Protein AF-A0AAW6JHI4-F1 (afdb_monomer_lite)

Radius of gyration: 18.92 Å; chains: 1; bounding box: 49×35×47 Å

pLDDT: mean 84.93, std 16.34, range [44.62, 98.44]

Secondary structure (DSSP, 8-state):
--HHHHHHHHHHHHHHHHHHHHHHT----HHHHHHHHHHHHHHHHHTTTSTT-EEEE-TTT--EEEESSHHHHHHHHHHH-TTS--EEEESSSS------

Structure (mmCIF, N/CA/C/O backbone):
data_AF-A0AAW6JHI4-F1
#
_entry.id   AF-A0AAW6JHI4-F1
#
loop_
_atom_site.group_PDB
_atom_site.id
_atom_site.type_symbol
_atom_site.label_atom_id
_atom_site.label_alt_id
_atom_site.label_comp_id
_atom_site.label_asym_id
_atom_site.label_entity_id
_atom_site.label_seq_id
_atom_site.pdbx_PDB_ins_code
_atom_site.Cartn_x
_atom_site.Cartn_y
_atom_site.Cartn_z
_atom_site.occupancy
_atom_site.B_iso_or_equiv
_atom_site.auth_seq_id
_atom_site.auth_comp_id
_atom_site.auth_asym_id
_atom_site.auth_atom_id
_atom_site.pdbx_PDB_model_num
ATOM 1 N N . MET A 1 1 ? -33.597 -23.426 -38.032 1.00 52.19 1 MET A N 1
ATOM 2 C CA . MET A 1 1 ? -33.756 -22.535 -36.861 1.00 52.19 1 MET A CA 1
ATOM 3 C C . MET A 1 1 ? -32.380 -21.989 -36.472 1.00 52.19 1 MET A C 1
ATOM 5 O O . MET A 1 1 ? -31.569 -22.779 -36.009 1.00 52.19 1 MET A O 1
ATOM 9 N N . PRO A 1 2 ? -32.076 -20.701 -36.728 1.00 55.97 2 PRO A N 1
ATOM 10 C CA . PRO A 1 2 ? -30.720 -20.130 -36.615 1.00 55.97 2 PRO A CA 1
ATOM 11 C C . PRO A 1 2 ? -30.352 -19.538 -35.235 1.00 55.97 2 PRO A C 1
ATOM 13 O O . PRO A 1 2 ? -29.219 -19.111 -35.038 1.00 55.97 2 PRO A O 1
ATOM 16 N N . ALA A 1 3 ? -31.258 -19.557 -34.253 1.00 66.25 3 ALA A N 1
ATOM 17 C CA . ALA A 1 3 ? -31.091 -18.826 -32.989 1.00 66.25 3 ALA A CA 1
ATOM 18 C C . ALA A 1 3 ? -29.874 -19.253 -32.132 1.00 66.25 3 ALA A C 1
ATOM 20 O O . ALA A 1 3 ? -29.316 -18.442 -31.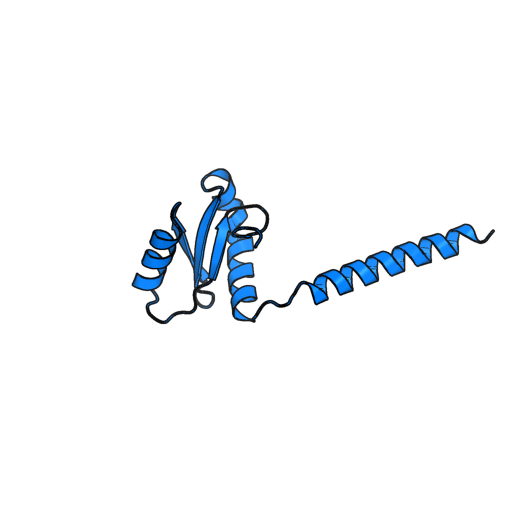399 1.00 66.25 3 ALA A O 1
ATOM 21 N N . LEU A 1 4 ? -29.425 -20.511 -32.221 1.00 58.94 4 LEU A N 1
ATOM 22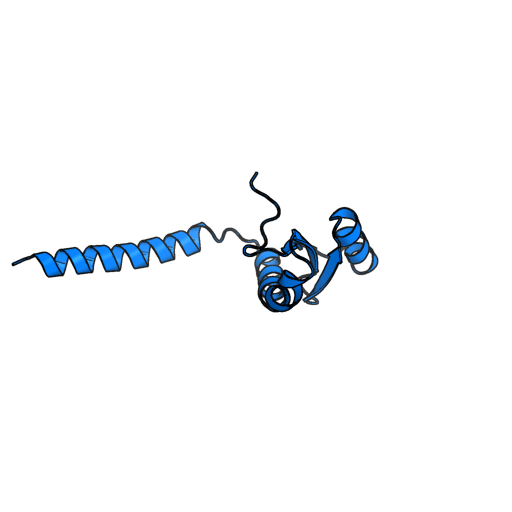 C CA . LEU A 1 4 ? -28.304 -21.009 -31.406 1.00 58.94 4 LEU A CA 1
ATOM 23 C C . LEU A 1 4 ? -26.932 -20.514 -31.891 1.00 58.94 4 LEU A C 1
ATOM 25 O O . LEU A 1 4 ? -26.034 -20.316 -31.072 1.00 58.94 4 LEU A O 1
ATOM 29 N N . GLN A 1 5 ? -26.761 -20.290 -33.199 1.00 61.06 5 GLN A N 1
ATOM 30 C CA . GLN A 1 5 ? -25.486 -19.822 -33.755 1.00 61.06 5 GLN A CA 1
ATOM 31 C C . GLN A 1 5 ? -25.248 -18.334 -33.470 1.00 61.06 5 GLN A C 1
ATOM 33 O O . GLN A 1 5 ? -24.117 -17.948 -33.179 1.00 61.06 5 GLN A O 1
ATOM 38 N N . GLU A 1 6 ? -26.305 -17.517 -33.450 1.00 66.44 6 GLU A N 1
ATOM 39 C CA . GLU A 1 6 ? -26.212 -16.111 -33.038 1.00 66.44 6 GLU A CA 1
ATOM 40 C C . GLU A 1 6 ? -25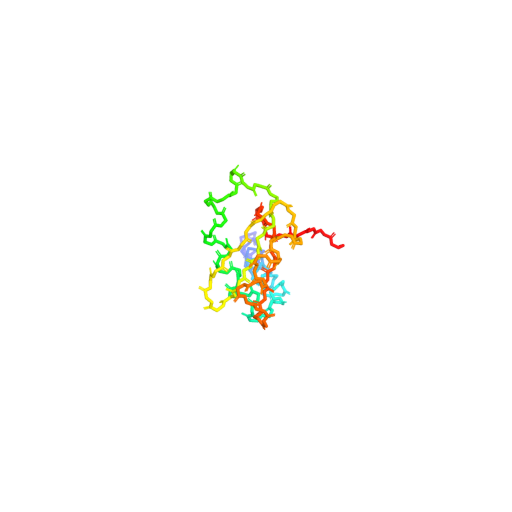.852 -15.972 -31.554 1.00 66.44 6 GLU A C 1
ATOM 42 O O . GLU A 1 6 ? -24.925 -15.236 -31.214 1.00 66.44 6 GLU A O 1
ATOM 47 N N . ILE A 1 7 ? -26.503 -16.732 -30.663 1.00 69.56 7 ILE A N 1
ATOM 48 C CA . ILE A 1 7 ? -26.244 -16.679 -29.211 1.00 69.56 7 ILE A CA 1
ATOM 49 C C . ILE A 1 7 ? -24.795 -17.073 -28.879 1.00 69.56 7 ILE A C 1
ATOM 51 O O . ILE A 1 7 ? -24.140 -16.415 -28.065 1.00 69.56 7 ILE A O 1
ATOM 55 N N . LEU A 1 8 ? -24.259 -18.111 -29.532 1.00 66.19 8 LEU A N 1
ATOM 56 C CA . LEU A 1 8 ? -22.856 -18.509 -29.369 1.00 66.19 8 LEU A CA 1
ATOM 57 C C . LEU A 1 8 ? -21.892 -17.422 -29.870 1.00 66.19 8 LEU A C 1
ATOM 59 O O . LEU A 1 8 ? -20.871 -17.171 -29.226 1.00 66.19 8 LEU A O 1
ATOM 63 N N . GLY A 1 9 ? -22.244 -16.734 -30.960 1.00 69.00 9 GLY A N 1
ATOM 64 C CA . GLY A 1 9 ? -21.498 -15.588 -31.482 1.00 69.00 9 GLY A CA 1
ATOM 65 C C . GLY A 1 9 ? -21.415 -14.426 -30.487 1.00 69.00 9 GLY A C 1
ATOM 66 O O . GLY A 1 9 ? -20.323 -13.914 -30.236 1.00 69.00 9 GLY A O 1
ATOM 67 N N . TYR A 1 10 ? -22.529 -14.060 -29.843 1.00 66.12 10 TYR A N 1
ATOM 68 C CA . TYR A 1 10 ? -22.545 -13.024 -28.800 1.00 66.12 10 TYR A CA 1
ATOM 69 C C . TYR A 1 10 ? -21.701 -13.404 -27.578 1.00 66.12 10 TYR A C 1
ATOM 71 O O . TYR A 1 10 ? -20.989 -12.561 -27.030 1.00 66.12 10 TYR A O 1
ATOM 79 N N . PHE A 1 11 ? -21.728 -14.673 -27.165 1.00 66.31 11 PHE A N 1
ATOM 80 C CA . PHE A 1 11 ? -20.969 -15.141 -26.005 1.00 66.31 11 PHE A CA 1
ATOM 81 C C . PHE A 1 11 ? -19.454 -15.180 -26.260 1.00 66.31 11 PHE A C 1
ATOM 83 O O . PHE A 1 11 ? -18.662 -14.799 -25.392 1.00 66.31 11 PHE A O 1
ATOM 90 N N . LEU A 1 12 ? -19.041 -15.600 -27.460 1.00 65.00 12 LEU A N 1
ATOM 91 C CA . LEU A 1 12 ? -17.642 -15.571 -27.892 1.00 65.00 12 LEU A CA 1
ATOM 92 C C . LEU A 1 12 ? -17.135 -14.130 -28.036 1.00 65.00 12 LEU A C 1
ATOM 94 O O . LEU A 1 12 ? -16.047 -13.816 -27.553 1.00 65.00 12 LEU A O 1
ATOM 98 N N . ASN A 1 13 ? -17.951 -13.239 -28.606 1.00 75.62 13 ASN A N 1
ATOM 99 C CA . ASN A 1 13 ? -17.635 -11.816 -28.717 1.00 75.62 13 ASN A CA 1
ATOM 100 C C . ASN A 1 13 ? -17.481 -11.166 -27.331 1.00 75.62 13 ASN A C 1
ATOM 102 O O . ASN A 1 13 ? -16.478 -10.512 -27.065 1.00 75.62 13 ASN A O 1
ATOM 106 N N . TRP A 1 14 ? -18.396 -11.436 -26.394 1.00 66.81 14 TRP A N 1
ATOM 107 C CA . TRP A 1 14 ? -18.308 -10.927 -25.023 1.00 66.81 14 TRP A CA 1
ATOM 108 C C . TRP A 1 14 ? -17.028 -11.365 -24.303 1.00 66.81 14 TRP A C 1
ATOM 110 O O . TRP A 1 14 ? -16.372 -10.549 -23.657 1.00 66.81 14 TRP A O 1
ATOM 120 N N . LYS A 1 15 ? -16.636 -12.641 -24.418 1.00 77.19 15 LYS A N 1
ATOM 121 C CA . LYS A 1 15 ? -15.386 -13.133 -23.816 1.00 77.19 15 LYS A CA 1
ATOM 122 C C . LYS A 1 15 ? -14.158 -12.448 -24.418 1.00 77.19 15 LYS A C 1
ATOM 124 O O . LYS A 1 15 ? -13.272 -12.049 -23.664 1.00 77.19 15 LYS A O 1
ATOM 129 N N . SER A 1 16 ? -14.133 -12.259 -25.737 1.00 72.12 16 SER A N 1
ATOM 130 C CA . SER A 1 16 ? -13.055 -11.549 -26.437 1.00 72.12 16 SER A CA 1
ATOM 131 C C . SER A 1 16 ? -13.007 -10.061 -26.085 1.00 72.12 16 SER A C 1
ATOM 133 O O . SER A 1 16 ? -11.936 -9.546 -25.783 1.00 72.12 16 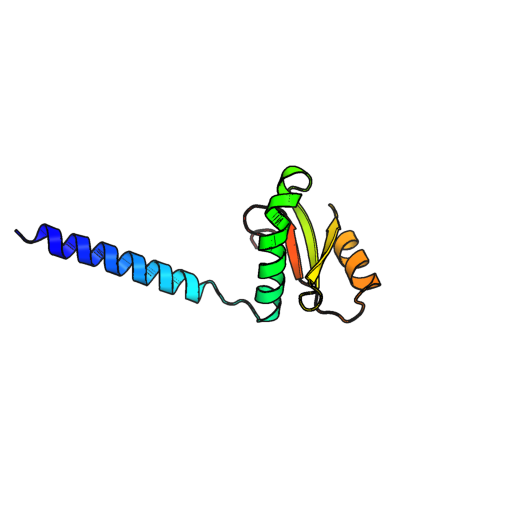SER A O 1
ATOM 135 N N . LEU A 1 17 ? -14.153 -9.379 -26.029 1.00 69.44 17 LEU A N 1
ATOM 136 C CA . LEU A 1 17 ? -14.258 -7.983 -25.598 1.00 69.44 17 LEU A CA 1
ATOM 137 C C . LEU A 1 17 ? -13.820 -7.814 -24.147 1.00 69.44 17 LEU A C 1
ATOM 139 O O . LEU A 1 17 ? -13.090 -6.881 -23.841 1.00 69.44 17 LEU A O 1
ATOM 143 N N . ARG A 1 18 ? -14.200 -8.730 -23.252 1.00 74.00 18 ARG A N 1
ATOM 144 C CA . ARG A 1 18 ? -13.785 -8.694 -21.845 1.00 74.00 18 ARG A CA 1
ATOM 145 C C . ARG A 1 18 ? -12.278 -8.904 -21.693 1.00 74.00 18 ARG A C 1
ATOM 147 O O . ARG A 1 18 ? -11.660 -8.243 -20.862 1.00 74.00 18 ARG A O 1
ATOM 154 N N . LEU A 1 19 ? -11.686 -9.776 -22.510 1.00 67.12 19 LEU A N 1
ATOM 155 C CA .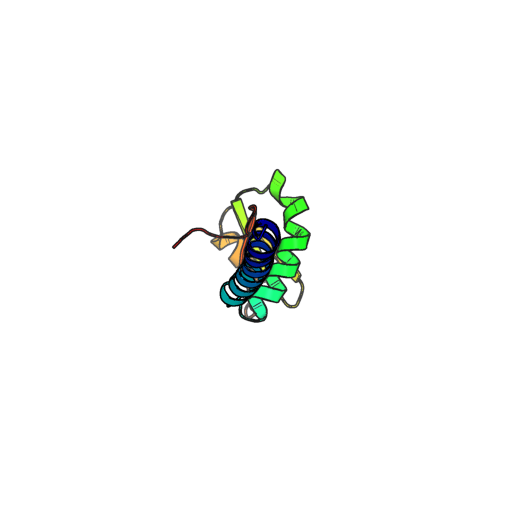 LEU A 1 19 ? -10.241 -9.990 -22.548 1.00 67.12 19 LEU A CA 1
ATOM 156 C C . LEU A 1 19 ? -9.509 -8.754 -23.093 1.00 67.12 19 LEU A C 1
ATOM 158 O O . LEU A 1 19 ? -8.585 -8.266 -22.449 1.00 67.12 19 LEU A O 1
ATOM 162 N N . ILE A 1 20 ? -9.959 -8.185 -24.212 1.00 61.28 20 ILE A N 1
ATOM 163 C CA . ILE A 1 20 ? -9.375 -6.968 -24.797 1.00 61.28 20 ILE A CA 1
ATOM 164 C C . ILE A 1 20 ? -9.530 -5.782 -23.842 1.00 61.28 20 ILE A C 1
ATOM 166 O O . ILE A 1 20 ? -8.562 -5.071 -23.609 1.00 61.28 20 ILE A O 1
ATOM 170 N N . LEU A 1 21 ? -10.689 -5.610 -23.202 1.00 58.62 21 LEU A N 1
ATOM 171 C CA . LEU A 1 21 ? -10.901 -4.570 -22.194 1.00 58.62 21 LEU A CA 1
ATOM 172 C C . LEU A 1 21 ? -9.976 -4.775 -20.982 1.00 58.62 21 LEU A C 1
ATOM 174 O O . LEU A 1 21 ? -9.414 -3.812 -20.474 1.00 58.62 21 LEU A O 1
ATOM 178 N N . SER A 1 22 ? -9.738 -6.023 -20.558 1.00 57.94 22 SER A N 1
ATOM 179 C CA . SER A 1 22 ? -8.782 -6.324 -19.481 1.00 57.94 22 SER A CA 1
ATOM 180 C C . SER A 1 22 ? -7.320 -6.041 -19.853 1.00 57.94 22 SER A C 1
ATOM 182 O O . SER A 1 22 ? -6.519 -5.734 -18.973 1.00 57.94 22 SER A O 1
ATOM 184 N N . ILE A 1 23 ? -6.980 -6.106 -21.145 1.00 55.88 23 ILE A N 1
ATOM 185 C CA . ILE A 1 23 ? -5.648 -5.792 -21.679 1.00 55.88 23 ILE A CA 1
ATOM 186 C C . ILE A 1 23 ? -5.489 -4.275 -21.872 1.00 55.88 23 ILE A C 1
ATOM 188 O O . ILE A 1 23 ? -4.488 -3.711 -21.448 1.00 55.88 23 ILE A O 1
ATOM 192 N N . VAL A 1 24 ? -6.488 -3.598 -22.446 1.00 52.22 24 VAL A N 1
ATOM 193 C CA . VAL A 1 24 ? -6.464 -2.152 -22.741 1.00 52.22 24 VAL A CA 1
ATOM 194 C C . VAL A 1 24 ? -6.543 -1.300 -21.465 1.00 52.22 24 VAL A C 1
ATOM 196 O O . VAL A 1 24 ? -5.990 -0.207 -21.424 1.00 52.22 24 VAL A O 1
ATOM 199 N N . VAL A 1 25 ? -7.144 -1.811 -20.384 1.00 54.59 25 VAL A N 1
ATOM 200 C CA . VAL A 1 25 ? -7.132 -1.158 -19.057 1.00 54.59 25 VAL A CA 1
ATOM 201 C C . VAL A 1 25 ? -5.798 -1.368 -18.308 1.00 54.59 25 VAL A C 1
ATOM 203 O O . VAL A 1 25 ? -5.482 -0.620 -17.384 1.00 54.59 25 VAL A O 1
ATOM 206 N N . LYS A 1 26 ? -4.957 -2.330 -18.719 1.00 52.00 26 LYS A N 1
ATOM 207 C CA . LYS A 1 26 ? -3.639 -2.615 -18.121 1.00 52.00 26 LYS A CA 1
ATOM 208 C C . LYS A 1 26 ? -2.521 -1.765 -18.746 1.00 52.00 26 LYS A C 1
ATOM 210 O O . LYS A 1 26 ? -1.570 -2.272 -19.326 1.00 52.00 26 LYS A O 1
ATOM 215 N N . SER A 1 27 ? -2.601 -0.447 -18.584 1.00 47.66 27 SER A N 1
ATOM 216 C CA . SER A 1 27 ? -1.456 0.459 -18.784 1.00 47.66 27 SER A CA 1
ATOM 217 C C . SER A 1 27 ? -0.726 0.689 -17.454 1.00 47.66 27 SER A C 1
ATOM 219 O O . SER A 1 27 ? -0.567 1.817 -16.984 1.00 47.66 27 SER A O 1
ATOM 221 N N . THR A 1 28 ? -0.319 -0.386 -16.789 1.00 55.78 28 THR A N 1
ATOM 222 C CA . THR A 1 28 ? 0.425 -0.333 -15.530 1.00 55.78 28 THR A CA 1
ATOM 223 C C . THR A 1 28 ? 1.907 -0.537 -15.815 1.00 55.78 28 THR A C 1
ATOM 225 O O . THR A 1 28 ? 2.328 -1.538 -16.391 1.00 55.78 28 THR A O 1
ATOM 228 N N . ASN A 1 29 ? 2.731 0.436 -15.424 1.00 76.00 29 ASN A N 1
ATOM 229 C CA . ASN A 1 29 ? 4.181 0.273 -15.460 1.00 76.00 29 ASN A CA 1
ATOM 230 C C . ASN A 1 29 ? 4.598 -0.933 -14.582 1.00 76.00 29 ASN A C 1
ATOM 232 O O . ASN A 1 29 ? 3.921 -1.272 -13.609 1.00 76.00 29 ASN A O 1
ATOM 236 N N . ALA A 1 30 ? 5.721 -1.590 -14.902 1.00 82.75 30 ALA A N 1
ATOM 237 C CA . ALA A 1 30 ? 6.158 -2.828 -14.232 1.00 82.75 30 ALA A CA 1
ATOM 238 C C . ALA A 1 30 ? 6.271 -2.712 -12.694 1.00 82.75 30 ALA A C 1
ATOM 240 O O . ALA A 1 30 ? 6.210 -3.709 -11.977 1.00 82.75 30 ALA A O 1
ATOM 241 N N . ARG A 1 31 ? 6.427 -1.488 -12.178 1.00 83.69 31 ARG A N 1
ATOM 242 C CA . ARG A 1 31 ? 6.491 -1.180 -10.743 1.00 83.69 31 ARG A CA 1
ATOM 243 C C . ARG A 1 31 ? 5.112 -1.262 -10.089 1.00 83.69 31 ARG A C 1
ATOM 245 O O . ARG A 1 31 ? 4.978 -1.894 -9.045 1.00 83.69 31 ARG A O 1
ATOM 252 N N . GLY A 1 32 ? 4.097 -0.681 -10.728 1.00 89.94 32 GLY A N 1
ATOM 253 C CA . GLY A 1 32 ? 2.710 -0.744 -10.279 1.00 89.94 32 GLY A CA 1
ATOM 254 C C . GLY A 1 32 ? 2.177 -2.174 -10.231 1.00 89.94 32 GLY A C 1
ATOM 255 O O . GLY A 1 32 ? 1.498 -2.523 -9.272 1.00 89.94 32 GLY A O 1
ATOM 256 N N . GLU A 1 33 ? 2.545 -3.026 -11.193 1.00 91.12 33 GLU A N 1
ATOM 257 C CA . GLU A 1 33 ? 2.158 -4.447 -11.176 1.00 91.12 33 GLU A CA 1
ATOM 258 C C . GLU A 1 33 ? 2.768 -5.200 -9.985 1.00 91.12 33 GLU A C 1
ATOM 260 O O . GLU A 1 33 ? 2.061 -5.926 -9.288 1.00 91.12 33 GLU A O 1
ATOM 265 N N . LYS A 1 34 ? 4.057 -4.990 -9.690 1.00 93.62 34 LYS A N 1
ATOM 266 C CA . LYS A 1 34 ? 4.700 -5.605 -8.516 1.00 93.62 34 LYS A CA 1
ATOM 267 C C . LYS A 1 34 ? 4.034 -5.166 -7.213 1.00 93.62 34 LYS A C 1
ATOM 269 O O . LYS A 1 34 ? 3.672 -6.006 -6.393 1.00 93.62 34 LYS A O 1
ATOM 274 N N . ALA A 1 35 ? 3.811 -3.863 -7.048 1.00 94.81 35 ALA A N 1
ATOM 275 C CA . ALA A 1 35 ? 3.129 -3.338 -5.869 1.00 94.81 35 ALA A CA 1
ATOM 276 C C . ALA A 1 35 ? 1.677 -3.846 -5.778 1.00 94.81 35 ALA A C 1
ATOM 278 O O . ALA A 1 35 ? 1.197 -4.165 -4.694 1.00 94.81 35 ALA A O 1
ATOM 279 N N . ARG A 1 36 ? 0.992 -4.009 -6.919 1.00 95.19 36 ARG A N 1
ATOM 280 C CA . ARG A 1 36 ? -0.368 -4.559 -6.987 1.00 95.19 36 ARG A CA 1
ATOM 281 C C . ARG A 1 36 ? -0.442 -5.996 -6.476 1.00 95.19 36 ARG A C 1
ATOM 283 O O . ARG A 1 36 ? -1.417 -6.338 -5.812 1.00 95.19 36 ARG A O 1
ATOM 290 N N . VAL A 1 37 ? 0.558 -6.830 -6.765 1.00 95.81 37 VAL A N 1
ATOM 291 C CA . VAL A 1 37 ? 0.625 -8.202 -6.232 1.00 95.81 37 VAL A CA 1
ATOM 292 C C . VAL A 1 37 ? 0.670 -8.182 -4.702 1.00 95.81 37 VAL A C 1
ATOM 294 O O . VAL A 1 37 ? -0.083 -8.914 -4.060 1.00 95.81 37 VAL A O 1
ATOM 297 N N . VAL A 1 38 ? 1.490 -7.303 -4.119 1.00 96.69 38 VAL A N 1
ATOM 298 C CA . VAL A 1 38 ? 1.587 -7.131 -2.660 1.00 96.69 38 VAL A CA 1
ATOM 299 C C . VAL A 1 38 ? 0.265 -6.623 -2.084 1.00 96.69 38 VAL A C 1
ATOM 301 O O . VAL A 1 38 ? -0.266 -7.232 -1.157 1.00 96.69 38 VAL A O 1
ATOM 304 N N . PHE A 1 39 ? -0.312 -5.578 -2.682 1.00 96.88 39 PHE A N 1
ATOM 305 C CA . PHE A 1 39 ? -1.601 -5.022 -2.271 1.00 96.88 39 PHE A CA 1
ATOM 306 C C . PHE A 1 39 ? -2.704 -6.086 -2.256 1.00 96.88 39 PHE A C 1
ATOM 308 O O . PHE A 1 39 ? -3.398 -6.242 -1.258 1.00 96.88 39 PHE A O 1
ATOM 315 N N . ASN A 1 40 ? -2.845 -6.862 -3.335 1.00 96.69 40 ASN A N 1
ATOM 316 C CA . ASN A 1 40 ? -3.885 -7.887 -3.442 1.00 96.69 40 ASN A CA 1
ATOM 317 C C . ASN A 1 40 ? -3.739 -8.993 -2.388 1.00 96.69 40 ASN A C 1
ATOM 319 O O . ASN A 1 40 ? -4.749 -9.546 -1.959 1.00 96.69 40 ASN A O 1
ATOM 323 N N . ARG A 1 41 ? -2.503 -9.309 -1.980 1.00 96.81 41 ARG A N 1
ATOM 324 C CA . ARG A 1 41 ? -2.226 -10.287 -0.924 1.00 96.81 41 ARG A CA 1
ATOM 325 C C . ARG A 1 41 ? -2.592 -9.752 0.461 1.00 96.81 41 ARG A C 1
ATOM 327 O O . ARG A 1 41 ? -3.197 -10.479 1.230 1.00 96.81 41 ARG A O 1
ATOM 334 N N . VAL A 1 42 ? -2.221 -8.508 0.767 1.00 96.50 42 VAL A N 1
ATOM 335 C CA . VAL A 1 42 ? -2.324 -7.932 2.124 1.00 96.50 42 VAL A CA 1
ATOM 336 C C . VAL A 1 42 ? -3.700 -7.309 2.394 1.00 96.50 42 VAL A C 1
ATOM 338 O O . VAL A 1 42 ? -4.208 -7.360 3.510 1.00 96.50 42 VAL A O 1
ATOM 341 N N . ARG A 1 43 ? -4.348 -6.741 1.371 1.00 96.62 43 ARG A N 1
ATOM 342 C CA . ARG A 1 43 ? -5.642 -6.050 1.490 1.00 96.62 43 ARG A CA 1
ATOM 343 C C . ARG A 1 43 ? -6.716 -6.855 2.244 1.00 96.62 43 ARG A C 1
ATOM 345 O O . ARG A 1 43 ? -7.369 -6.241 3.083 1.00 96.62 43 ARG A O 1
ATOM 352 N N . PRO A 1 44 ? -6.964 -8.152 1.966 1.00 97.00 44 PRO A N 1
ATOM 353 C CA . PRO A 1 44 ? -8.055 -8.886 2.613 1.00 97.00 44 PRO A CA 1
ATOM 354 C C . PRO A 1 44 ? -7.930 -8.954 4.139 1.00 97.00 44 PRO A C 1
ATOM 356 O O . PRO A 1 44 ? -8.947 -9.026 4.819 1.00 97.00 44 PRO A O 1
ATOM 359 N N . GLU A 1 45 ? -6.704 -8.903 4.661 1.00 97.19 45 GLU A N 1
ATOM 360 C CA . GLU A 1 45 ? -6.424 -8.955 6.098 1.00 97.19 45 GLU A CA 1
ATOM 361 C C . GLU A 1 45 ? -6.642 -7.595 6.770 1.00 97.19 45 GLU A C 1
ATOM 363 O O . GLU A 1 45 ? -7.072 -7.535 7.915 1.00 97.19 45 GLU A O 1
ATOM 368 N N . LEU A 1 46 ? -6.382 -6.496 6.054 1.00 96.75 46 LEU A N 1
ATOM 369 C CA . LEU A 1 46 ? -6.421 -5.148 6.626 1.00 96.75 46 LEU A CA 1
ATOM 370 C C . LEU A 1 46 ? -7.724 -4.393 6.359 1.00 96.75 46 LEU A C 1
ATOM 372 O O . LEU A 1 46 ? -8.010 -3.426 7.059 1.00 96.75 46 LEU A O 1
ATOM 376 N N . ILE A 1 47 ? -8.507 -4.795 5.353 1.00 96.81 47 ILE A N 1
ATOM 377 C CA . ILE A 1 47 ? -9.653 -4.007 4.875 1.00 96.81 47 ILE A CA 1
ATOM 378 C C . ILE A 1 47 ? -10.757 -3.819 5.917 1.00 96.81 47 ILE A C 1
ATOM 380 O O . ILE A 1 47 ? -11.425 -2.790 5.886 1.00 96.81 47 ILE A O 1
ATOM 384 N N . ASN A 1 48 ? -10.931 -4.766 6.840 1.00 97.25 48 ASN A N 1
ATOM 385 C CA . ASN A 1 48 ? -11.968 -4.669 7.867 1.00 97.25 48 ASN A CA 1
ATOM 386 C C . ASN A 1 48 ? -11.648 -3.591 8.915 1.00 97.25 48 ASN A C 1
ATOM 388 O O . ASN A 1 48 ? -12.550 -2.872 9.333 1.00 97.25 48 ASN A O 1
ATOM 392 N N . ASP A 1 49 ? -10.371 -3.438 9.278 1.00 97.81 49 ASP A N 1
ATOM 393 C CA . ASP A 1 49 ? -9.944 -2.550 10.370 1.00 97.81 49 ASP A CA 1
ATOM 394 C C . ASP A 1 49 ? -9.356 -1.217 9.871 1.00 97.81 49 ASP A C 1
ATOM 396 O O . ASP A 1 49 ? -9.317 -0.233 10.605 1.00 97.81 49 ASP A O 1
ATOM 400 N N . HIS A 1 50 ? -8.921 -1.164 8.608 1.00 97.31 50 HIS A N 1
ATOM 401 C CA . HIS A 1 50 ? -8.199 -0.028 8.020 1.00 97.31 50 HIS A CA 1
ATOM 402 C C . HIS A 1 50 ? -8.838 0.444 6.709 1.00 97.31 50 HIS A C 1
ATOM 404 O O . HIS A 1 50 ? -8.148 0.881 5.784 1.00 97.31 50 HIS A O 1
ATOM 410 N N . TYR A 1 51 ? -10.163 0.332 6.589 1.00 96.62 51 TYR A N 1
ATOM 411 C CA . TYR A 1 51 ? -10.868 0.767 5.386 1.00 96.62 51 TYR A CA 1
ATOM 412 C C . TYR A 1 51 ? -10.571 2.244 5.069 1.00 96.62 51 TYR A C 1
ATOM 414 O O . TYR A 1 51 ? -10.633 3.109 5.942 1.00 96.62 51 TYR A O 1
ATOM 422 N N . ASN A 1 52 ? -10.259 2.533 3.803 1.00 95.69 52 ASN A N 1
ATOM 423 C CA . ASN A 1 52 ? -9.841 3.836 3.270 1.00 95.69 52 ASN A CA 1
ATOM 424 C C . ASN A 1 52 ? -8.522 4.422 3.798 1.00 95.69 52 ASN A C 1
ATOM 426 O O . ASN A 1 52 ? -8.172 5.531 3.392 1.00 95.69 52 ASN A O 1
ATOM 430 N N . TRP A 1 53 ? -7.757 3.692 4.609 1.00 97.94 53 TRP A N 1
ATOM 431 C CA . TRP A 1 53 ? -6.392 4.100 4.938 1.00 97.94 53 TRP A CA 1
ATOM 432 C C . TRP A 1 53 ? -5.494 4.022 3.699 1.00 97.94 53 TRP A C 1
ATOM 434 O O . TRP A 1 53 ? -5.769 3.281 2.746 1.00 97.94 53 TRP A O 1
ATOM 444 N N . PHE A 1 54 ? -4.412 4.788 3.710 1.00 97.94 54 PHE A N 1
ATOM 445 C CA . PHE A 1 54 ? -3.393 4.765 2.672 1.00 97.94 54 PHE A CA 1
ATOM 446 C C . PHE A 1 54 ? -2.393 3.650 2.954 1.00 97.94 54 PHE A C 1
ATOM 448 O O . PHE A 1 54 ? -1.995 3.433 4.095 1.00 97.94 54 PHE A O 1
ATOM 455 N N . MET A 1 55 ? -1.996 2.939 1.903 1.00 98.12 55 MET A N 1
ATOM 456 C CA . MET A 1 55 ? -0.961 1.914 1.923 1.00 98.12 55 MET A CA 1
ATOM 457 C C . MET A 1 55 ? 0.107 2.274 0.897 1.00 98.12 55 MET A C 1
ATOM 459 O O . MET A 1 55 ? -0.155 2.257 -0.306 1.00 98.12 55 MET A O 1
ATOM 463 N N . VAL A 1 56 ? 1.315 2.550 1.372 1.00 97.88 56 VAL A N 1
ATOM 464 C CA . VAL A 1 56 ? 2.487 2.824 0.541 1.00 97.88 56 VAL A CA 1
ATOM 465 C C . VAL A 1 56 ? 3.351 1.575 0.486 1.00 97.88 56 VAL A C 1
ATOM 467 O O . VAL A 1 56 ? 3.749 1.056 1.525 1.00 97.88 56 VAL A O 1
ATOM 470 N N . ILE A 1 57 ? 3.630 1.083 -0.718 1.00 97.81 57 ILE A N 1
ATOM 471 C CA . ILE A 1 57 ? 4.342 -0.177 -0.957 1.00 97.81 57 ILE A CA 1
ATOM 472 C C . ILE A 1 57 ? 5.657 0.098 -1.682 1.00 97.81 57 ILE A C 1
ATOM 474 O O . ILE A 1 57 ? 5.662 0.762 -2.722 1.00 97.81 57 ILE A O 1
ATOM 478 N N . GLU A 1 58 ? 6.754 -0.482 -1.190 1.00 96.56 58 GLU A N 1
ATOM 479 C CA . GLU A 1 58 ? 8.002 -0.603 -1.948 1.00 96.56 58 GLU A CA 1
ATOM 480 C C . GLU A 1 58 ? 7.994 -1.954 -2.701 1.00 96.56 58 GLU A C 1
ATOM 482 O O . GLU A 1 58 ? 7.954 -3.025 -2.088 1.00 96.56 58 GLU A O 1
ATOM 487 N N . PRO A 1 59 ? 7.977 -1.953 -4.046 1.00 92.88 59 PRO A N 1
ATOM 488 C CA . PRO A 1 59 ? 7.652 -3.136 -4.835 1.00 92.88 59 PRO A CA 1
ATOM 489 C C . PRO A 1 59 ? 8.755 -4.201 -4.905 1.00 92.88 59 PRO A C 1
ATOM 491 O O . PRO A 1 59 ? 8.475 -5.297 -5.389 1.00 92.88 59 PRO A O 1
ATOM 494 N N . ASN A 1 60 ? 10.001 -3.909 -4.518 1.00 93.12 60 ASN A N 1
ATOM 495 C CA . ASN A 1 60 ? 11.098 -4.880 -4.612 1.00 93.12 60 ASN A CA 1
ATOM 496 C C . ASN A 1 60 ? 11.270 -5.694 -3.325 1.00 93.12 60 ASN A C 1
ATOM 498 O O . ASN A 1 60 ? 11.600 -6.874 -3.394 1.00 93.12 60 ASN A O 1
ATOM 502 N N . SER A 1 61 ? 11.026 -5.075 -2.175 1.00 95.44 61 SER A N 1
ATOM 503 C CA . SER A 1 61 ? 11.050 -5.684 -0.843 1.00 95.44 61 SER A CA 1
ATOM 504 C C . SER A 1 61 ? 9.692 -6.233 -0.415 1.00 95.44 61 SER A C 1
ATOM 506 O O . SER A 1 61 ? 9.644 -7.127 0.423 1.00 95.44 61 SER A O 1
ATOM 508 N N . ALA A 1 62 ? 8.603 -5.741 -1.019 1.00 94.69 62 ALA A N 1
ATOM 509 C CA . ALA A 1 62 ? 7.225 -5.994 -0.597 1.00 94.69 62 ALA A CA 1
ATOM 510 C C . ALA A 1 62 ? 6.881 -5.447 0.799 1.00 94.69 62 ALA A C 1
ATOM 512 O O . ALA A 1 62 ? 5.837 -5.805 1.355 1.00 94.69 62 ALA A O 1
ATOM 513 N N . ASP A 1 63 ? 7.717 -4.553 1.328 1.00 97.69 63 ASP A N 1
ATOM 514 C CA . ASP A 1 63 ? 7.399 -3.772 2.512 1.00 97.69 63 ASP A CA 1
ATOM 515 C C . ASP A 1 63 ? 6.254 -2.810 2.214 1.00 97.69 63 ASP A C 1
ATOM 517 O O . ASP A 1 63 ? 6.145 -2.242 1.120 1.00 97.69 63 ASP A O 1
ATOM 521 N N . TYR A 1 64 ? 5.400 -2.616 3.213 1.00 97.75 64 TYR A N 1
ATOM 522 C CA . TYR A 1 64 ? 4.272 -1.710 3.123 1.00 97.75 64 TYR A CA 1
ATOM 523 C C . TYR A 1 64 ? 4.098 -0.925 4.419 1.00 97.75 64 TYR A C 1
ATOM 525 O O . TYR A 1 64 ? 4.399 -1.403 5.512 1.00 97.75 64 TYR A O 1
ATOM 533 N N . PHE A 1 65 ? 3.590 0.292 4.278 1.00 98.38 65 PHE A N 1
ATOM 534 C CA . PHE A 1 65 ? 3.368 1.232 5.366 1.00 98.38 65 PHE A CA 1
ATOM 535 C C . PHE A 1 65 ? 1.950 1.754 5.255 1.00 98.38 65 PHE A C 1
ATOM 537 O O . PHE A 1 65 ? 1.526 2.135 4.164 1.00 98.38 65 PHE A O 1
ATOM 544 N N . ILE A 1 66 ? 1.222 1.752 6.370 1.00 98.06 66 ILE A N 1
ATOM 545 C CA . ILE A 1 66 ? -0.160 2.219 6.403 1.00 98.06 66 ILE A CA 1
ATOM 546 C C . ILE A 1 66 ? -0.329 3.381 7.370 1.00 98.06 66 ILE A C 1
ATOM 548 O O . ILE A 1 66 ? 0.337 3.455 8.412 1.00 98.06 66 ILE A O 1
ATOM 552 N N . ASP A 1 67 ? -1.228 4.282 7.007 1.00 98.44 67 ASP A N 1
ATOM 553 C CA . ASP A 1 67 ? -1.714 5.350 7.867 1.00 98.44 67 ASP A CA 1
ATOM 554 C C . ASP A 1 67 ? -3.0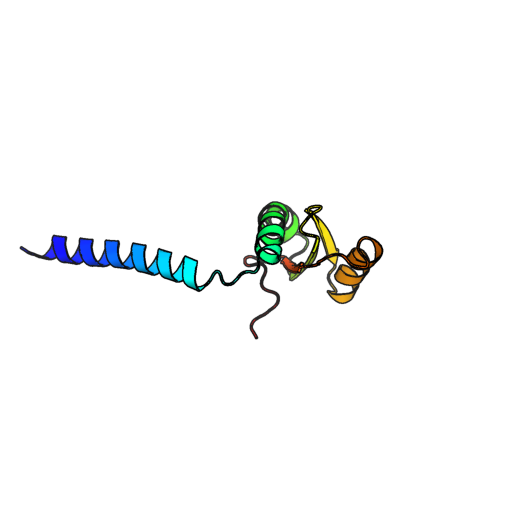52 5.880 7.334 1.00 98.44 67 ASP A C 1
ATOM 556 O O . ASP A 1 67 ? -3.381 5.700 6.159 1.00 98.44 67 ASP A O 1
ATOM 560 N N . VAL A 1 68 ? -3.829 6.534 8.192 1.00 97.06 68 VAL A N 1
ATOM 561 C CA . VAL A 1 68 ? -5.038 7.246 7.765 1.00 97.06 68 VAL A CA 1
ATOM 562 C C . VAL A 1 68 ? -4.685 8.473 6.914 1.00 97.06 68 VAL A C 1
ATOM 564 O O . VAL A 1 68 ? -5.471 8.863 6.051 1.00 97.06 68 VAL A O 1
ATOM 567 N N . ASP A 1 69 ? -3.497 9.048 7.120 1.00 96.56 69 ASP A N 1
ATOM 568 C CA . ASP A 1 69 ? -2.962 10.183 6.370 1.00 96.56 69 ASP A CA 1
ATOM 569 C C . ASP A 1 69 ? -1.884 9.733 5.365 1.00 96.56 69 ASP A C 1
ATOM 571 O O . ASP A 1 69 ? -0.862 9.149 5.736 1.00 96.56 69 ASP A O 1
ATOM 575 N N . ASP A 1 70 ? -2.090 10.039 4.081 1.00 95.81 70 ASP A N 1
ATOM 576 C CA . ASP A 1 70 ? -1.168 9.690 2.990 1.00 95.81 70 ASP A CA 1
ATOM 577 C C . ASP A 1 70 ? 0.258 10.202 3.240 1.00 95.81 70 ASP A C 1
ATOM 579 O O . ASP A 1 70 ? 1.235 9.472 3.072 1.00 95.81 70 ASP A O 1
ATOM 583 N N . SER A 1 71 ? 0.390 11.436 3.735 1.00 96.88 71 SER A N 1
ATOM 584 C CA . SER A 1 71 ? 1.692 12.058 3.974 1.00 96.88 71 SER A CA 1
ATOM 585 C C . SER A 1 71 ? 2.472 11.351 5.082 1.00 96.88 71 SER A C 1
ATOM 587 O O . SER A 1 71 ? 3.698 11.233 5.007 1.00 96.88 71 SER A O 1
ATOM 589 N N . ILE A 1 72 ? 1.775 10.822 6.093 1.00 98.25 72 ILE A N 1
ATOM 590 C CA . ILE A 1 72 ? 2.394 10.059 7.179 1.00 98.25 72 ILE A CA 1
ATOM 591 C C . ILE A 1 72 ? 2.793 8.666 6.684 1.00 98.25 72 ILE A C 1
ATOM 593 O O . ILE A 1 72 ? 3.900 8.209 6.984 1.00 98.25 72 ILE A O 1
ATOM 597 N N . ALA A 1 73 ? 1.936 8.001 5.901 1.00 97.62 73 ALA A N 1
ATOM 598 C CA . ALA A 1 73 ? 2.256 6.712 5.290 1.00 97.62 73 ALA A CA 1
ATOM 599 C C . ALA A 1 73 ? 3.476 6.817 4.356 1.00 97.62 73 ALA A C 1
ATOM 601 O O . ALA A 1 73 ? 4.398 6.000 4.447 1.00 97.62 73 ALA A O 1
ATOM 602 N N . GLU A 1 74 ? 3.531 7.853 3.514 1.00 96.94 74 GLU A N 1
ATOM 603 C CA . GLU A 1 74 ? 4.676 8.108 2.641 1.00 96.94 74 GLU A CA 1
ATOM 604 C C . GLU A 1 74 ? 5.930 8.438 3.450 1.00 96.94 74 GLU A C 1
ATOM 606 O O . GLU A 1 74 ? 6.995 7.886 3.170 1.00 96.94 74 GLU A O 1
ATOM 611 N N . LYS A 1 75 ? 5.825 9.279 4.485 1.00 98.19 75 LYS A N 1
ATOM 612 C CA . LYS A 1 75 ? 6.968 9.617 5.341 1.00 98.19 75 LYS A CA 1
ATOM 613 C C . LYS A 1 75 ? 7.592 8.367 5.967 1.00 98.19 75 LYS A C 1
ATOM 615 O O . LYS A 1 75 ? 8.801 8.184 5.845 1.00 98.19 75 LYS A O 1
ATOM 620 N N . LYS A 1 76 ? 6.782 7.479 6.556 1.00 98.06 76 LYS A N 1
ATOM 621 C CA . LYS A 1 76 ? 7.242 6.190 7.113 1.00 98.06 76 LYS A CA 1
ATOM 622 C C . LYS A 1 76 ? 7.994 5.360 6.067 1.00 98.06 76 LYS A C 1
ATOM 624 O O . LYS A 1 76 ? 9.057 4.807 6.344 1.00 98.06 76 LYS A O 1
ATOM 629 N N . ALA A 1 77 ? 7.469 5.306 4.844 1.00 97.75 77 ALA A N 1
ATOM 630 C CA . ALA A 1 77 ? 8.108 4.589 3.750 1.00 97.75 77 ALA A CA 1
ATOM 631 C C . ALA A 1 77 ? 9.428 5.244 3.306 1.00 97.75 77 ALA A C 1
ATOM 633 O O . ALA A 1 77 ? 10.406 4.543 3.053 1.00 97.75 77 ALA A O 1
ATOM 634 N N . ARG A 1 78 ? 9.490 6.580 3.250 1.00 96.94 78 ARG A N 1
ATOM 635 C CA . ARG A 1 78 ? 10.686 7.353 2.870 1.00 96.94 78 ARG A CA 1
ATOM 636 C C . ARG A 1 78 ? 11.795 7.306 3.910 1.00 96.94 78 ARG A C 1
ATOM 638 O O . ARG A 1 78 ? 12.959 7.332 3.526 1.00 96.94 78 ARG A O 1
ATOM 645 N N . GLU A 1 79 ? 11.457 7.182 5.189 1.00 98.00 79 GLU A N 1
ATOM 646 C CA . GLU A 1 79 ? 12.442 6.970 6.256 1.00 98.00 79 GLU A CA 1
ATOM 647 C C . GLU A 1 79 ? 13.243 5.680 6.029 1.00 98.00 79 GLU A C 1
ATOM 649 O O . GLU A 1 79 ? 14.460 5.671 6.212 1.00 98.00 79 GLU A O 1
ATOM 654 N N . LYS A 1 80 ? 12.590 4.608 5.559 1.00 98.00 80 LYS A N 1
ATOM 655 C CA . LYS A 1 80 ? 13.260 3.336 5.239 1.00 98.00 80 LYS A CA 1
ATOM 656 C C . LYS A 1 80 ? 13.818 3.284 3.814 1.00 98.00 80 LYS A C 1
ATOM 658 O O . LYS A 1 80 ? 14.877 2.701 3.587 1.00 98.00 80 LYS A O 1
ATOM 663 N N . TYR A 1 81 ? 13.130 3.907 2.860 1.00 97.31 81 TYR A N 1
ATOM 664 C CA . TYR A 1 81 ? 13.465 3.895 1.435 1.00 97.31 81 TYR A CA 1
ATOM 665 C C . TYR A 1 81 ? 13.588 5.320 0.865 1.00 97.31 81 TYR A C 1
ATOM 667 O O . TYR A 1 81 ? 12.742 5.740 0.063 1.00 97.31 81 TYR A O 1
ATOM 675 N N . PRO A 1 82 ? 14.660 6.069 1.199 1.00 95.81 82 PRO A N 1
ATOM 676 C CA . PRO A 1 82 ? 14.794 7.477 0.812 1.00 95.81 82 PRO A CA 1
ATOM 677 C C . PRO A 1 82 ? 14.718 7.707 -0.701 1.00 95.81 82 PRO A C 1
ATOM 679 O O . PRO A 1 82 ? 14.094 8.657 -1.163 1.00 95.81 82 PRO A O 1
ATOM 682 N N . THR A 1 83 ? 15.301 6.798 -1.486 1.00 94.31 83 THR A N 1
ATOM 683 C CA . THR A 1 83 ? 15.352 6.859 -2.958 1.00 94.31 83 THR A CA 1
ATOM 684 C C . THR A 1 83 ? 14.575 5.727 -3.637 1.00 94.31 83 THR A C 1
ATOM 686 O O . THR A 1 83 ? 14.609 5.595 -4.861 1.00 94.31 83 THR A O 1
ATOM 689 N N . GLY A 1 84 ? 13.874 4.897 -2.856 1.00 90.44 84 GLY A N 1
ATOM 690 C CA . GLY A 1 84 ? 13.120 3.756 -3.368 1.00 90.44 84 GLY A CA 1
ATOM 691 C C . GLY A 1 84 ? 11.896 4.174 -4.178 1.00 90.44 84 GLY A C 1
ATOM 692 O O . GLY A 1 84 ? 11.346 5.268 -4.016 1.00 90.44 84 GLY A O 1
ATOM 693 N N . TRP A 1 85 ? 11.446 3.284 -5.058 1.00 91.62 85 TRP A N 1
ATOM 694 C CA . TRP A 1 85 ? 10.176 3.472 -5.752 1.00 91.62 85 TRP A CA 1
ATOM 695 C C . TRP A 1 85 ? 9.046 3.106 -4.805 1.00 91.62 85 TRP A C 1
ATOM 697 O O . TRP A 1 85 ? 9.022 1.997 -4.293 1.00 91.62 85 TRP A O 1
ATOM 707 N N . LEU A 1 86 ? 8.107 4.017 -4.600 1.00 95.19 86 LEU A N 1
ATOM 708 C CA . LEU A 1 86 ? 6.959 3.797 -3.732 1.00 95.19 86 LEU A CA 1
ATOM 709 C C . LEU A 1 86 ? 5.681 3.902 -4.559 1.00 95.19 86 LEU A C 1
ATOM 711 O O . LEU A 1 86 ? 5.608 4.698 -5.497 1.00 95.19 86 LEU A O 1
ATOM 715 N N . VAL A 1 87 ? 4.697 3.069 -4.238 1.00 95.12 87 VAL A N 1
ATOM 716 C CA . VAL A 1 87 ? 3.381 3.073 -4.881 1.00 95.12 87 VAL A CA 1
ATOM 717 C C . VAL A 1 87 ? 2.314 3.143 -3.802 1.00 95.12 87 VAL A C 1
ATOM 719 O O . VAL A 1 87 ? 2.281 2.289 -2.918 1.00 95.12 87 VAL A O 1
ATOM 722 N N . THR A 1 88 ? 1.436 4.134 -3.903 1.00 96.00 88 THR A N 1
ATOM 723 C CA . THR A 1 88 ? 0.339 4.346 -2.956 1.00 96.00 88 THR A CA 1
ATOM 724 C C . THR A 1 88 ? -0.956 3.724 -3.474 1.00 96.00 88 THR A C 1
ATOM 726 O O . THR A 1 88 ? -1.335 3.916 -4.631 1.00 96.00 88 THR A O 1
ATOM 729 N N . PHE A 1 89 ? -1.659 3.019 -2.594 1.00 96.19 89 PHE A N 1
ATOM 730 C CA . PHE A 1 89 ? -3.028 2.543 -2.776 1.00 96.19 89 PHE A CA 1
ATOM 731 C C . PHE A 1 89 ? -3.899 3.004 -1.607 1.00 96.19 89 PHE A C 1
ATOM 733 O O . PHE A 1 89 ? -3.394 3.265 -0.517 1.00 96.19 89 PHE A O 1
ATOM 740 N N . LYS A 1 90 ? -5.221 3.016 -1.797 1.00 96.62 90 LYS A N 1
ATOM 741 C CA . LYS A 1 90 ? -6.166 3.004 -0.671 1.00 96.62 90 LYS A CA 1
ATOM 742 C C . LYS A 1 90 ? -6.575 1.582 -0.334 1.00 96.62 90 LYS A C 1
ATOM 744 O O . LYS A 1 90 ? -6.844 0.779 -1.227 1.00 96.62 90 LYS A O 1
ATOM 749 N N . ILE A 1 91 ? -6.689 1.283 0.952 1.00 97.12 91 ILE A N 1
ATOM 750 C CA . ILE A 1 91 ? -7.216 0.011 1.442 1.00 97.12 91 ILE A CA 1
ATOM 751 C C . ILE A 1 91 ? -8.740 0.018 1.251 1.00 97.12 91 ILE A C 1
ATOM 753 O O . ILE A 1 91 ? -9.510 0.400 2.123 1.00 97.12 91 ILE A O 1
ATOM 757 N N . ASN A 1 92 ? -9.171 -0.360 0.052 1.00 95.62 92 ASN A N 1
ATOM 758 C CA . ASN A 1 92 ? -10.564 -0.552 -0.354 1.00 95.62 92 ASN A CA 1
ATOM 759 C C . ASN A 1 92 ? -10.629 -1.669 -1.405 1.00 95.62 92 ASN A C 1
ATOM 761 O O . ASN A 1 92 ? -9.619 -2.306 -1.692 1.00 95.62 92 ASN A O 1
ATOM 765 N N . GLU A 1 93 ? -11.785 -1.931 -2.009 1.00 94.06 93 GLU A N 1
ATOM 766 C CA . GLU A 1 93 ? -12.005 -3.027 -2.963 1.00 94.06 93 GLU A CA 1
ATOM 767 C C . GLU A 1 93 ? -11.087 -3.006 -4.182 1.00 94.06 93 GLU A C 1
ATOM 769 O O . GLU A 1 93 ? -10.780 -4.057 -4.743 1.00 94.06 93 GLU A O 1
ATOM 774 N N . THR A 1 94 ? -10.644 -1.821 -4.592 1.00 91.88 94 THR A N 1
ATOM 775 C CA . THR A 1 94 ? -10.009 -1.611 -5.898 1.00 91.88 94 THR A CA 1
ATOM 776 C C . THR A 1 94 ? -8.565 -1.125 -5.806 1.00 91.88 94 THR A C 1
ATOM 778 O O . THR A 1 94 ? -7.827 -1.213 -6.793 1.00 91.88 94 THR A O 1
ATOM 781 N N . GLY A 1 95 ? -8.146 -0.616 -4.647 1.00 90.62 95 GLY A N 1
ATOM 782 C CA . GLY A 1 95 ? -6.874 0.083 -4.472 1.00 90.62 95 GLY A CA 1
ATOM 783 C C . GLY A 1 95 ? -6.889 1.535 -4.954 1.00 90.62 95 GLY A C 1
ATOM 784 O O . GLY A 1 95 ? -5.865 2.207 -4.870 1.00 90.62 95 GLY A O 1
ATOM 785 N N . ALA A 1 96 ? -8.007 2.032 -5.494 1.00 90.19 96 ALA A N 1
ATOM 786 C CA . ALA A 1 96 ? -8.064 3.354 -6.108 1.00 90.19 96 ALA A CA 1
ATOM 787 C C . ALA A 1 96 ? -8.050 4.473 -5.054 1.00 90.19 96 ALA A C 1
ATOM 789 O O . ALA A 1 96 ? -8.870 4.476 -4.134 1.00 90.19 96 ALA A O 1
ATOM 790 N N . CYS A 1 97 ? -7.161 5.457 -5.228 1.00 84.00 97 CYS A N 1
ATOM 791 C CA . CYS A 1 97 ? -7.033 6.609 -4.326 1.00 84.00 97 CYS A CA 1
ATOM 792 C C . CYS A 1 97 ? -8.108 7.698 -4.536 1.00 84.00 97 CYS A C 1
ATOM 794 O O . CYS A 1 97 ? -8.219 8.623 -3.731 1.00 84.00 97 CYS A O 1
ATOM 796 N N . GLY A 1 98 ? -8.950 7.551 -5.556 1.00 70.88 98 GLY A N 1
ATOM 797 C CA . GLY A 1 98 ? -10.003 8.478 -5.965 1.00 70.88 98 GLY A CA 1
ATOM 798 C C . GLY A 1 98 ? -10.268 8.318 -7.462 1.00 70.88 98 GLY A C 1
ATOM 799 O O . GLY A 1 98 ? -9.544 7.589 -8.143 1.00 70.88 98 GLY A O 1
ATOM 800 N N . ARG A 1 99 ? -11.307 8.977 -7.977 1.00 49.38 99 ARG A N 1
ATOM 801 C CA . ARG A 1 99 ? -11.441 9.233 -9.417 1.00 49.38 99 ARG A CA 1
ATOM 802 C C . ARG A 1 99 ? -10.921 10.649 -9.657 1.00 49.38 99 ARG A C 1
ATOM 804 O O . ARG A 1 99 ? -11.317 11.544 -8.915 1.00 49.38 99 ARG A O 1
ATOM 811 N N . ILE A 1 100 ? -10.005 10.808 -10.612 1.00 44.62 100 ILE A N 1
ATOM 812 C CA . ILE A 1 100 ? -9.713 12.119 -11.209 1.00 44.62 100 ILE A CA 1
ATOM 813 C C . ILE A 1 100 ? -10.935 12.512 -12.040 1.00 44.62 100 ILE A C 1
ATOM 815 O O . ILE A 1 100 ? -11.489 11.593 -12.691 1.00 44.62 100 ILE A O 1
#

Sequence (100 aa):
MPALQEILGYFLNWKSLRLILSIVVKSTNARGEKARVVFNRVRPELINDHYNWFMVIEPNSADYFIDVDDSIAEKKAREKYPTGWLVTFKINETGACGRI

Foldseek 3Di:
DCVVVVVVVVVVVVVVVVVVVVVVVPPDDPQRVLLVVLCVVCLVVCCVPQAFWKWKAQRPVSDIFTDNDPVVRVVVVCVVVVPTDIDMFTSDPPSDNDDD